Protein AF-A0A931KFB9-F1 (afdb_monomer)

Sequence (147 aa):
MIDLFRVKGMVLRHYYVHKQSPARLVNMIGWPAVNMLLWGFMNSYLAKTYGGEAYIAGTLIAGAVCWDVYMRACWGTTTAVYEEFWFRTLGQIHSTPLRPAELILSYLLSSLYKLAFTFTIITIMVMLLFGFNFFSIGWDFILYLLP

Mean predicted aligned error: 7.96 Å

Nearest PDB structures (foldseek):
  8dku-assembly1_B  TM=6.263E-01  e=1.483E-01  Aquifex aeolicus VF5

Structure (mmCIF, N/CA/C/O backbone):
data_AF-A0A931KFB9-F1
#
_entry.id   AF-A0A931KFB9-F1
#
loop_
_atom_site.group_PDB
_atom_site.id
_atom_site.type_symbol
_atom_site.label_atom_id
_atom_site.label_alt_id
_atom_site.label_comp_id
_atom_site.label_asym_id
_atom_site.label_entity_id
_atom_site.label_seq_id
_atom_site.pdbx_PDB_ins_code
_atom_site.Cartn_x
_atom_site.Cartn_y
_atom_site.Cartn_z
_atom_site.occupancy
_atom_site.B_iso_or_equiv
_atom_site.auth_seq_id
_atom_site.auth_comp_id
_atom_site.auth_asym_id
_atom_site.auth_atom_id
_atom_site.pdbx_PDB_model_num
ATOM 1 N N . MET A 1 1 ? -17.202 -15.891 17.065 1.00 74.81 1 MET A N 1
ATOM 2 C CA . MET A 1 1 ? -17.450 -15.612 15.641 1.00 74.81 1 MET A CA 1
ATOM 3 C C . MET A 1 1 ? -16.919 -14.217 15.357 1.00 74.81 1 MET A C 1
ATOM 5 O O . MET A 1 1 ? -17.059 -13.373 16.234 1.00 74.81 1 MET A O 1
ATOM 9 N N . ILE A 1 2 ? -16.199 -14.027 14.251 1.00 79.50 2 ILE A N 1
ATOM 10 C CA . ILE A 1 2 ? -15.679 -12.717 13.825 1.00 79.50 2 ILE A CA 1
ATOM 11 C C . ILE A 1 2 ? -16.832 -11.980 13.145 1.00 79.50 2 ILE A C 1
ATOM 13 O O . ILE A 1 2 ? -17.419 -12.535 12.216 1.00 79.50 2 ILE A O 1
ATOM 17 N N . ASP A 1 3 ? -17.154 -10.765 13.589 1.00 85.88 3 ASP A N 1
ATOM 18 C CA . ASP A 1 3 ? -18.225 -9.966 12.986 1.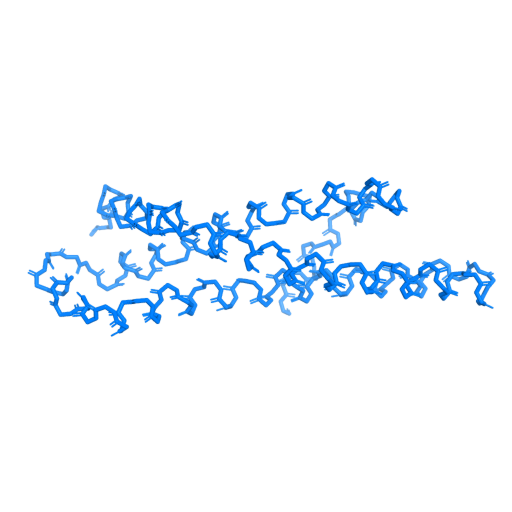00 85.88 3 ASP A CA 1
ATOM 19 C C . ASP A 1 3 ? -17.683 -9.027 11.901 1.00 85.88 3 ASP A C 1
ATOM 21 O O . ASP A 1 3 ? -16.983 -8.045 12.171 1.00 85.88 3 ASP A O 1
ATOM 25 N N . LEU A 1 4 ? -18.060 -9.288 10.646 1.00 85.94 4 LEU A N 1
ATOM 26 C CA . LEU A 1 4 ? -17.564 -8.545 9.480 1.00 85.94 4 LEU A CA 1
ATOM 27 C C . LEU A 1 4 ? -17.981 -7.063 9.487 1.00 85.94 4 LEU A C 1
ATOM 29 O O . LEU A 1 4 ? -17.259 -6.207 8.976 1.00 85.94 4 LEU A O 1
ATOM 33 N N . PHE A 1 5 ? -19.124 -6.737 10.100 1.00 88.50 5 PHE A N 1
ATOM 34 C CA . PHE A 1 5 ? -19.597 -5.357 10.244 1.00 88.50 5 PHE A CA 1
ATOM 35 C C . PHE A 1 5 ? -18.662 -4.501 11.103 1.00 88.50 5 PHE A C 1
ATOM 37 O O . PHE A 1 5 ? -18.410 -3.342 10.770 1.00 88.50 5 PHE A O 1
ATOM 44 N N . ARG A 1 6 ? -18.109 -5.072 12.180 1.00 86.69 6 ARG A N 1
ATOM 45 C CA . ARG A 1 6 ? -17.198 -4.365 13.094 1.00 86.69 6 ARG A CA 1
ATOM 46 C C . ARG A 1 6 ? -15.862 -4.086 12.422 1.00 86.69 6 ARG A C 1
ATOM 48 O O . ARG A 1 6 ? -15.374 -2.959 12.465 1.00 86.69 6 ARG A O 1
ATOM 55 N N . VAL A 1 7 ? -15.339 -5.088 11.715 1.00 87.44 7 VAL A N 1
ATOM 56 C CA . VAL A 1 7 ? -14.135 -4.956 10.884 1.00 87.44 7 VAL A CA 1
ATOM 57 C C . VAL A 1 7 ? -14.335 -3.871 9.826 1.00 87.44 7 VAL A C 1
ATOM 59 O O . VAL A 1 7 ? -13.508 -2.973 9.694 1.00 87.44 7 VAL A O 1
ATOM 62 N N . LYS A 1 8 ? -15.465 -3.889 9.107 1.00 89.38 8 LYS A N 1
ATOM 63 C CA . LYS A 1 8 ? -15.773 -2.875 8.090 1.00 89.38 8 LYS A CA 1
ATOM 64 C C . LYS A 1 8 ? -15.804 -1.461 8.678 1.00 89.38 8 LYS A C 1
ATOM 66 O O . LYS A 1 8 ? -15.258 -0.549 8.062 1.00 89.38 8 LYS A O 1
ATOM 71 N N . GLY A 1 9 ? -16.405 -1.275 9.855 1.00 88.31 9 GLY A N 1
ATOM 72 C CA . GLY A 1 9 ? -16.433 0.019 10.545 1.00 88.31 9 GLY A CA 1
ATOM 73 C C . GLY A 1 9 ? -15.032 0.542 10.874 1.00 88.31 9 GLY A C 1
ATOM 74 O O . GLY A 1 9 ? -14.722 1.702 10.597 1.00 88.31 9 GLY A O 1
ATOM 75 N N . MET A 1 10 ? -14.158 -0.331 11.379 1.00 89.06 10 MET A N 1
ATOM 76 C CA . MET A 1 10 ? -12.762 0.010 11.671 1.00 89.06 10 MET A CA 1
ATOM 77 C C . MET A 1 10 ? -11.968 0.344 10.402 1.00 89.06 10 MET A C 1
ATOM 79 O O . MET A 1 10 ? -11.279 1.362 10.355 1.00 89.06 10 MET A O 1
ATOM 83 N N . VAL A 1 11 ? -12.113 -0.449 9.336 1.00 87.44 11 VAL A N 1
ATOM 84 C CA . VAL A 1 11 ? -11.465 -0.178 8.040 1.00 87.44 11 VAL A CA 1
ATOM 85 C C . VAL A 1 11 ? -11.909 1.173 7.472 1.00 87.44 11 VAL A C 1
ATOM 87 O O . VAL A 1 11 ? -11.076 1.948 6.999 1.00 87.44 11 VAL A O 1
ATOM 90 N N . LEU A 1 12 ? -13.203 1.495 7.562 1.00 87.62 12 LEU A N 1
ATOM 91 C CA . LEU A 1 12 ? -13.747 2.762 7.075 1.00 87.62 12 LEU A CA 1
ATOM 92 C C . LEU A 1 12 ? -13.197 3.966 7.861 1.00 87.62 12 LEU A C 1
ATOM 94 O O . LEU A 1 12 ? -12.892 4.999 7.267 1.00 87.62 12 LEU A O 1
ATOM 98 N N . ARG A 1 13 ? -13.001 3.822 9.180 1.00 88.81 13 ARG A N 1
ATOM 99 C CA . ARG A 1 13 ? -12.349 4.845 10.014 1.00 88.81 13 ARG A CA 1
ATOM 100 C C . ARG A 1 13 ? -10.927 5.135 9.534 1.00 88.81 13 ARG A C 1
ATOM 102 O O . ARG A 1 13 ? -10.602 6.302 9.324 1.00 88.81 13 ARG A O 1
ATOM 109 N N . HIS A 1 14 ? -10.109 4.106 9.300 1.00 85.94 14 HIS A N 1
ATOM 110 C CA . HIS A 1 14 ? -8.761 4.305 8.754 1.00 85.94 14 HIS A CA 1
ATOM 111 C C . HIS A 1 14 ? -8.805 4.953 7.366 1.00 85.94 14 HIS A C 1
ATOM 113 O O . HIS A 1 14 ? -8.045 5.873 7.091 1.00 85.94 14 HIS A O 1
ATOM 119 N N . TYR A 1 15 ? -9.740 4.546 6.507 1.00 84.38 15 TYR A N 1
ATOM 120 C CA . TYR A 1 15 ? -9.900 5.158 5.189 1.00 84.38 15 TYR A CA 1
ATOM 121 C C . TYR A 1 15 ? -10.191 6.670 5.261 1.00 84.38 15 TYR A C 1
ATOM 123 O O . TYR A 1 15 ? -9.582 7.455 4.530 1.00 84.38 15 TYR A O 1
ATOM 131 N N . TYR A 1 16 ? -11.082 7.110 6.155 1.00 85.25 16 TYR A N 1
ATOM 132 C CA . TYR A 1 16 ? -11.390 8.536 6.302 1.00 85.25 16 TYR A CA 1
ATOM 133 C C . TYR A 1 16 ? -10.215 9.350 6.841 1.00 85.25 16 TYR A C 1
ATOM 135 O O . TYR A 1 16 ? -9.979 10.459 6.359 1.00 85.25 16 TYR A O 1
ATOM 143 N N . VAL A 1 17 ? -9.452 8.791 7.779 1.00 82.75 17 VAL A N 1
ATOM 144 C CA . VAL A 1 17 ? -8.244 9.425 8.320 1.00 82.75 17 VAL A CA 1
ATOM 145 C C . VAL A 1 17 ? -7.209 9.665 7.214 1.00 82.75 17 VAL A C 1
ATOM 147 O O . VAL A 1 17 ? -6.636 10.754 7.128 1.00 82.75 17 VAL A O 1
ATOM 150 N N . HIS A 1 18 ? -7.018 8.695 6.315 1.00 79.25 18 HIS A N 1
ATOM 151 C CA . HIS A 1 18 ? -6.120 8.840 5.165 1.00 79.25 18 HIS A CA 1
ATOM 152 C C . HIS A 1 18 ? -6.634 9.868 4.155 1.00 79.25 18 HIS A C 1
ATOM 154 O O . HIS A 1 18 ? -5.856 10.689 3.673 1.00 79.25 18 HIS A O 1
ATOM 160 N N . LYS A 1 19 ? -7.942 9.882 3.873 1.00 79.94 19 LYS A N 1
ATOM 161 C CA . LYS A 1 19 ? -8.559 10.827 2.928 1.00 79.94 19 LYS A CA 1
ATOM 162 C C . LYS A 1 19 ? -8.481 12.284 3.397 1.00 79.94 19 LYS A C 1
ATOM 164 O O . LYS A 1 19 ? -8.3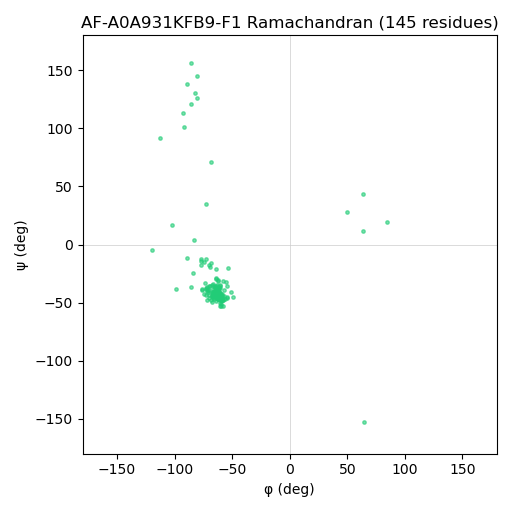24 13.181 2.575 1.00 79.94 19 LYS A O 1
ATOM 169 N N . GLN A 1 20 ? -8.607 12.531 4.699 1.00 82.81 20 GLN A N 1
ATOM 170 C CA . GLN A 1 20 ? -8.606 13.885 5.263 1.00 82.81 20 GLN A CA 1
ATOM 171 C C . GLN A 1 20 ? -7.217 14.539 5.291 1.00 82.81 20 GLN A C 1
ATOM 173 O O . GLN A 1 20 ? -7.122 15.751 5.464 1.00 82.81 20 GLN A O 1
ATOM 178 N N . SER A 1 21 ? -6.139 13.768 5.110 1.00 81.44 21 SER A N 1
ATOM 179 C CA . SER A 1 21 ? -4.771 14.280 5.153 1.00 81.44 21 SER A CA 1
ATOM 180 C C . SER A 1 21 ? -4.112 14.212 3.768 1.00 81.44 21 SER A C 1
ATOM 182 O O . SER A 1 21 ? -3.475 13.207 3.440 1.00 81.44 21 SER A O 1
ATOM 184 N N . PRO A 1 22 ? -4.197 15.279 2.948 1.00 75.38 22 PRO A N 1
ATOM 185 C CA . PRO A 1 22 ? -3.565 15.299 1.625 1.00 75.38 22 PRO A CA 1
ATOM 186 C C . PRO A 1 22 ? -2.048 15.072 1.702 1.00 75.38 22 PRO A C 1
ATOM 188 O O . PRO A 1 22 ? -1.478 14.407 0.842 1.00 75.38 22 PRO A O 1
ATOM 191 N N . ALA A 1 23 ? -1.400 15.516 2.784 1.00 83.06 23 ALA A N 1
ATOM 192 C CA . ALA A 1 23 ? 0.014 15.249 3.041 1.00 83.06 23 ALA A CA 1
ATOM 193 C C . ALA A 1 23 ? 0.338 13.747 3.158 1.00 83.06 23 ALA A C 1
ATOM 195 O O . ALA A 1 23 ? 1.409 13.318 2.727 1.00 83.06 23 ALA A O 1
ATOM 196 N N . ARG A 1 24 ? -0.569 12.923 3.706 1.00 81.25 24 ARG A N 1
ATOM 197 C CA . ARG A 1 24 ? -0.368 11.464 3.767 1.00 81.25 24 ARG A CA 1
ATOM 198 C C . ARG A 1 24 ? -0.501 10.825 2.397 1.00 81.25 24 ARG A C 1
ATOM 200 O O . ARG A 1 24 ? 0.306 9.964 2.080 1.00 81.25 24 ARG A O 1
ATOM 207 N N . LEU A 1 25 ? -1.458 11.266 1.579 1.00 79.19 25 LEU A N 1
ATOM 208 C CA . LEU A 1 25 ? -1.620 10.761 0.211 1.00 79.19 25 LEU A CA 1
ATOM 209 C C . LEU A 1 25 ? -0.385 11.061 -0.646 1.00 79.19 25 LEU A C 1
ATOM 211 O O . LEU A 1 25 ? 0.110 10.175 -1.339 1.00 79.19 25 LEU A O 1
ATOM 215 N N . VAL A 1 26 ? 0.153 12.280 -0.540 1.00 83.44 26 VAL A N 1
ATOM 216 C CA . VAL A 1 26 ? 1.379 12.667 -1.2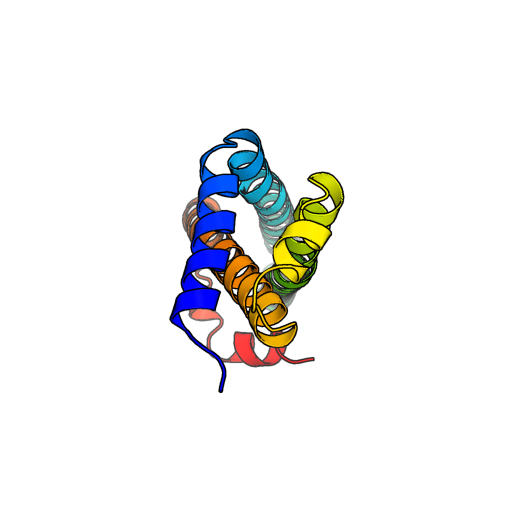50 1.00 83.44 26 VAL A CA 1
ATOM 217 C C . VAL A 1 26 ? 2.574 11.853 -0.768 1.00 83.44 26 VAL A C 1
ATOM 219 O O . VAL A 1 26 ? 3.306 11.336 -1.600 1.00 83.44 26 VAL A O 1
ATOM 222 N N . ASN A 1 27 ? 2.761 11.665 0.541 1.00 80.56 27 ASN A N 1
ATOM 223 C CA . ASN A 1 27 ? 3.846 10.816 1.049 1.00 80.56 27 ASN A CA 1
ATOM 224 C C . ASN A 1 27 ? 3.692 9.347 0.626 1.00 80.56 27 ASN A C 1
ATOM 226 O O . ASN A 1 27 ? 4.683 8.692 0.311 1.00 80.56 27 ASN A O 1
ATOM 230 N N . MET A 1 28 ? 2.455 8.845 0.579 1.00 82.38 28 MET A N 1
ATOM 231 C CA . MET A 1 28 ? 2.150 7.465 0.201 1.00 82.38 28 MET A CA 1
ATOM 232 C C . MET A 1 28 ? 2.530 7.159 -1.249 1.00 82.38 28 MET A C 1
ATOM 234 O O . MET A 1 28 ? 2.876 6.025 -1.546 1.00 82.38 28 MET A O 1
ATOM 238 N N . ILE A 1 29 ? 2.492 8.151 -2.142 1.00 82.75 29 ILE A N 1
ATOM 239 C CA . ILE A 1 29 ? 2.873 7.984 -3.552 1.00 82.75 29 ILE A CA 1
ATOM 240 C C . ILE A 1 29 ? 4.301 8.472 -3.800 1.00 82.75 29 ILE A C 1
ATOM 242 O O . ILE A 1 29 ? 5.040 7.856 -4.559 1.00 82.75 29 ILE A O 1
ATOM 246 N N . GLY A 1 30 ? 4.699 9.570 -3.160 1.00 84.06 30 GLY A N 1
ATOM 247 C CA . GLY A 1 30 ? 5.922 10.302 -3.466 1.00 84.06 30 GLY A CA 1
ATOM 248 C C . GLY A 1 30 ? 7.171 9.454 -3.287 1.00 84.06 30 GLY A C 1
ATOM 249 O O . GLY A 1 30 ? 7.975 9.351 -4.209 1.00 84.06 30 GLY A O 1
ATOM 250 N N . TRP A 1 31 ? 7.314 8.793 -2.137 1.00 83.00 31 TRP A N 1
ATOM 251 C CA . TRP A 1 31 ? 8.494 7.968 -1.884 1.00 83.00 31 TRP A CA 1
ATOM 252 C C . TRP A 1 31 ? 8.559 6.721 -2.783 1.00 83.00 31 TRP A C 1
ATOM 254 O O . TRP A 1 31 ? 9.571 6.520 -3.457 1.00 83.00 31 TRP A O 1
ATOM 264 N N . PRO A 1 32 ? 7.478 5.931 -2.896 1.00 83.81 32 PRO A N 1
ATOM 265 C CA . PRO A 1 32 ? 7.364 4.872 -3.894 1.00 83.81 32 PRO A CA 1
ATOM 266 C C . PRO A 1 32 ? 7.670 5.283 -5.341 1.00 83.81 32 PRO A C 1
ATOM 268 O O . PRO A 1 32 ? 8.338 4.543 -6.062 1.00 83.81 32 PRO A O 1
ATOM 271 N N . ALA A 1 33 ? 7.216 6.464 -5.767 1.00 84.50 33 ALA A N 1
ATOM 272 C CA . ALA A 1 33 ? 7.490 6.990 -7.099 1.00 84.50 33 ALA A CA 1
ATOM 273 C C . ALA A 1 33 ? 8.981 7.297 -7.283 1.00 84.50 33 ALA A C 1
ATOM 275 O O . ALA A 1 33 ? 9.559 6.911 -8.295 1.00 84.50 33 ALA A O 1
ATOM 276 N N . VAL A 1 34 ? 9.622 7.926 -6.292 1.00 87.31 34 VAL A N 1
ATOM 277 C CA . VAL A 1 34 ? 11.069 8.194 -6.314 1.00 87.31 34 VAL A CA 1
ATOM 278 C C . VAL A 1 34 ? 11.867 6.892 -6.378 1.00 87.31 34 VAL A C 1
ATOM 280 O O . VAL A 1 34 ? 12.765 6.776 -7.208 1.00 87.31 34 VAL A O 1
ATOM 283 N N . ASN A 1 35 ? 11.518 5.900 -5.555 1.00 85.69 35 ASN A N 1
ATOM 284 C CA . ASN A 1 35 ? 12.196 4.603 -5.549 1.00 85.69 35 ASN A CA 1
ATOM 285 C C . ASN A 1 35 ? 12.086 3.921 -6.921 1.00 85.69 35 ASN A C 1
ATOM 287 O O . ASN A 1 35 ? 13.075 3.466 -7.491 1.00 85.69 35 ASN A O 1
ATOM 291 N N . MET A 1 36 ? 10.887 3.923 -7.501 1.00 82.75 36 MET A N 1
ATOM 292 C CA . MET A 1 36 ? 10.648 3.287 -8.789 1.00 82.75 36 MET A CA 1
ATOM 293 C C . MET A 1 36 ? 11.319 4.025 -9.955 1.00 82.75 36 MET A C 1
ATOM 295 O O . MET A 1 36 ? 11.823 3.384 -10.875 1.00 82.75 36 MET A O 1
ATOM 299 N N . LEU A 1 37 ? 11.376 5.359 -9.911 1.00 84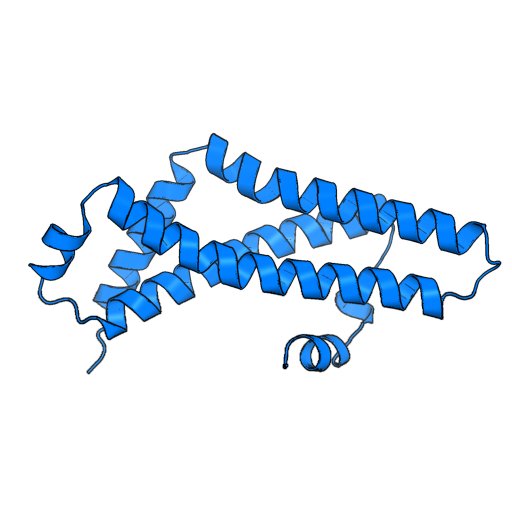.75 37 LEU A N 1
ATOM 300 C CA . LEU A 1 37 ? 12.147 6.159 -10.864 1.00 84.75 37 LEU A CA 1
ATOM 301 C C . LEU A 1 37 ? 13.636 5.833 -10.772 1.00 84.75 37 LEU A C 1
ATOM 303 O O . LEU A 1 37 ? 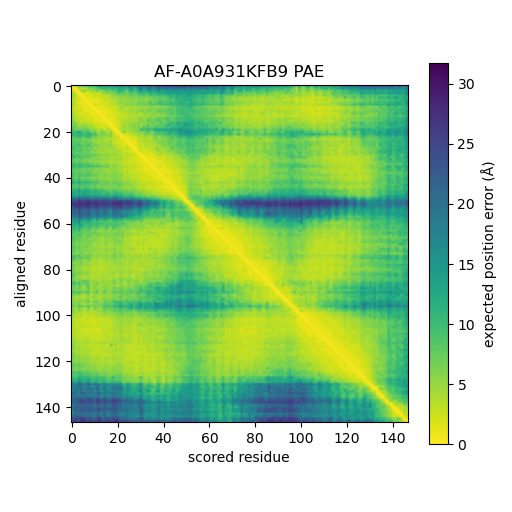14.267 5.603 -11.799 1.00 84.75 37 LEU A O 1
ATOM 307 N N . LEU A 1 38 ? 14.188 5.774 -9.557 1.00 87.38 38 LEU A N 1
ATOM 308 C CA . LEU A 1 38 ? 15.596 5.465 -9.330 1.00 87.38 38 LEU A CA 1
ATOM 309 C C . LEU A 1 38 ? 15.966 4.100 -9.925 1.00 87.38 38 LEU A C 1
ATOM 311 O O . LEU A 1 38 ? 16.891 4.016 -10.733 1.00 87.38 38 LEU A O 1
ATOM 315 N N . TRP A 1 39 ? 15.219 3.046 -9.580 1.00 84.19 39 TRP A N 1
ATOM 316 C CA . TRP A 1 39 ? 15.479 1.696 -10.091 1.00 84.19 39 TRP A CA 1
ATOM 317 C C . TRP A 1 39 ? 15.165 1.554 -11.582 1.00 84.19 39 TRP A C 1
ATOM 319 O O . TRP A 1 39 ? 15.902 0.875 -12.296 1.00 84.19 39 TRP A O 1
ATOM 329 N N . GLY A 1 40 ? 14.131 2.235 -12.084 1.00 80.69 40 GLY A N 1
ATOM 330 C CA . GLY A 1 40 ? 13.805 2.272 -13.510 1.00 80.69 40 GLY A CA 1
ATOM 331 C C . GLY A 1 40 ? 14.906 2.931 -14.347 1.00 80.69 40 GLY A C 1
ATOM 332 O O . GLY A 1 40 ? 15.341 2.373 -15.357 1.00 80.69 40 GLY A O 1
ATOM 333 N N . PHE A 1 41 ? 15.431 4.077 -13.902 1.00 82.25 41 PHE A N 1
ATOM 334 C CA . PHE A 1 41 ? 16.551 4.740 -14.570 1.00 82.25 41 PHE A CA 1
ATOM 335 C C . PHE A 1 41 ? 17.839 3.930 -14.470 1.00 82.25 41 PHE A C 1
ATOM 337 O O . PHE A 1 41 ? 18.510 3.754 -15.488 1.00 82.25 41 PHE A O 1
ATOM 344 N N . MET A 1 42 ? 18.152 3.382 -13.291 1.00 83.56 42 MET A N 1
ATOM 345 C CA . MET A 1 42 ? 19.307 2.501 -13.095 1.00 83.56 42 MET A CA 1
ATOM 346 C C . MET A 1 42 ? 19.275 1.332 -14.081 1.00 83.56 42 MET A C 1
ATOM 348 O O . MET A 1 42 ? 20.263 1.049 -14.755 1.00 83.56 42 MET A O 1
ATOM 352 N N . ASN A 1 43 ? 18.111 0.706 -14.237 1.00 79.25 43 ASN A N 1
ATOM 353 C CA . ASN A 1 43 ? 17.930 -0.372 -15.191 1.00 79.25 43 ASN A CA 1
ATOM 354 C C . ASN A 1 43 ? 18.168 0.067 -16.641 1.00 79.25 43 ASN A C 1
ATOM 356 O O . ASN A 1 43 ? 18.887 -0.592 -17.389 1.00 79.25 43 ASN A O 1
ATOM 360 N N . SER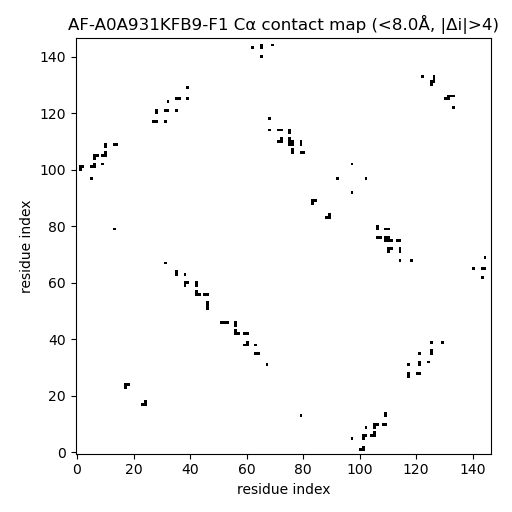 A 1 44 ? 17.591 1.206 -17.037 1.00 78.31 44 SER A N 1
ATOM 361 C CA . SER A 1 44 ? 17.769 1.747 -18.388 1.00 78.31 44 SER A CA 1
ATOM 362 C C . SER A 1 44 ? 19.232 2.096 -18.695 1.00 78.31 44 SER A C 1
ATOM 364 O O . SER A 1 44 ? 19.676 1.964 -19.836 1.00 78.31 44 SER A O 1
ATOM 366 N N . TYR A 1 45 ? 19.993 2.503 -17.676 1.00 82.31 45 TYR A N 1
ATOM 367 C CA . TYR A 1 45 ? 21.422 2.772 -17.777 1.00 82.31 45 TYR A CA 1
ATOM 368 C C . TYR A 1 45 ? 22.233 1.480 -17.930 1.00 82.31 45 TYR A C 1
ATOM 370 O O . TYR A 1 45 ? 23.064 1.376 -18.832 1.00 82.31 45 TYR A O 1
ATOM 378 N N . LEU A 1 46 ? 21.962 0.469 -17.101 1.00 78.75 46 LEU A N 1
ATOM 379 C CA . LEU A 1 46 ? 22.632 -0.832 -17.175 1.00 78.75 46 LEU A CA 1
ATOM 380 C C . LEU A 1 46 ? 22.386 -1.528 -18.520 1.00 78.75 46 LEU A C 1
ATOM 382 O O . LEU A 1 46 ? 23.329 -2.041 -19.121 1.00 78.75 46 LEU A O 1
ATOM 386 N N . ALA A 1 47 ? 21.154 -1.467 -19.033 1.00 76.75 47 ALA A N 1
ATOM 387 C CA . ALA A 1 47 ? 20.793 -2.040 -20.329 1.00 76.75 47 ALA A CA 1
ATOM 388 C C . ALA A 1 47 ? 21.586 -1.425 -21.498 1.00 76.75 47 ALA A C 1
ATOM 390 O O . ALA A 1 47 ? 21.939 -2.133 -22.441 1.00 76.75 47 ALA A O 1
ATOM 391 N N . LYS A 1 48 ? 21.891 -0.120 -21.430 1.00 78.81 48 LYS A N 1
ATOM 392 C CA . LYS A 1 48 ? 22.697 0.585 -22.441 1.00 78.81 48 LYS A CA 1
ATOM 393 C C . LYS A 1 48 ? 24.190 0.279 -22.323 1.00 78.81 48 LYS A C 1
ATOM 395 O O . LYS A 1 48 ? 24.853 0.141 -23.344 1.00 78.81 48 LYS A O 1
ATOM 400 N N . THR A 1 49 ? 24.713 0.183 -21.102 1.00 78.69 49 THR A N 1
ATOM 401 C CA . THR A 1 49 ? 26.155 0.026 -20.844 1.00 78.69 49 THR A CA 1
ATOM 402 C C . THR A 1 49 ? 26.654 -1.394 -21.116 1.00 78.69 49 THR A C 1
ATOM 404 O O . THR A 1 49 ? 27.741 -1.559 -21.660 1.00 78.69 49 THR A O 1
ATOM 407 N N . TYR A 1 50 ? 25.865 -2.419 -20.779 1.00 71.31 50 TYR A N 1
ATOM 408 C CA . TYR A 1 50 ? 26.282 -3.827 -20.872 1.00 71.31 50 TYR A CA 1
ATOM 409 C C . TYR A 1 50 ? 25.722 -4.572 -22.096 1.00 71.31 50 TYR A C 1
ATOM 411 O O . TYR A 1 50 ? 25.754 -5.796 -22.137 1.00 71.31 50 TYR A O 1
ATOM 419 N N . GLY A 1 51 ? 25.223 -3.858 -23.112 1.00 58.81 51 GLY A N 1
ATOM 420 C CA . GLY A 1 51 ? 24.965 -4.455 -24.427 1.00 58.81 51 GLY A CA 1
ATOM 421 C C . GLY A 1 51 ? 23.901 -5.557 -24.456 1.00 58.81 51 GLY A C 1
ATOM 422 O O . GLY A 1 51 ? 24.082 -6.560 -25.137 1.00 58.81 51 GLY A O 1
ATOM 423 N N . GLY A 1 52 ? 22.771 -5.368 -23.770 1.00 55.22 52 GLY A N 1
ATOM 424 C CA . GLY A 1 52 ? 21.597 -6.216 -24.001 1.00 55.22 52 GLY A CA 1
ATOM 425 C C . GLY A 1 52 ? 21.554 -7.543 -23.244 1.00 55.22 52 GLY A C 1
ATOM 426 O O . GLY A 1 52 ? 20.731 -8.388 -23.595 1.00 55.22 52 GLY A O 1
ATOM 427 N N . GLU A 1 53 ? 22.315 -7.717 -22.156 1.00 55.44 53 GLU A N 1
ATOM 428 C CA . GLU A 1 53 ? 21.952 -8.713 -21.136 1.00 55.44 53 GLU A CA 1
ATOM 429 C C . GLU A 1 53 ? 20.679 -8.264 -20.399 1.00 55.44 53 GLU A C 1
ATOM 431 O O . GLU A 1 53 ? 20.676 -7.855 -19.236 1.00 55.44 53 GLU A O 1
ATOM 436 N N . ALA A 1 54 ? 19.556 -8.337 -21.118 1.00 57.94 54 ALA A N 1
ATOM 437 C CA . ALA A 1 54 ? 18.207 -8.037 -20.656 1.00 57.94 54 ALA A CA 1
ATOM 438 C C . ALA A 1 54 ? 17.839 -8.828 -19.391 1.00 57.94 54 ALA A C 1
ATOM 440 O O . ALA A 1 54 ? 16.959 -8.417 -18.638 1.00 57.94 54 ALA A O 1
ATOM 441 N N . TYR A 1 55 ? 18.547 -9.930 -19.133 1.00 60.06 55 TYR A N 1
ATOM 442 C CA . TYR A 1 55 ? 18.396 -10.761 -17.951 1.00 60.06 55 TYR A CA 1
ATOM 443 C C . TYR A 1 55 ? 18.852 -10.059 -16.660 1.00 60.06 55 TYR A C 1
ATOM 445 O O . TYR A 1 55 ? 18.095 -10.021 -15.690 1.00 60.06 55 TYR A O 1
ATOM 453 N N . ILE A 1 56 ? 20.038 -9.436 -16.641 1.00 61.81 56 ILE A N 1
ATOM 454 C CA . ILE A 1 56 ? 20.557 -8.735 -15.447 1.00 61.81 56 ILE A CA 1
ATOM 455 C C . ILE A 1 56 ? 19.688 -7.511 -15.138 1.00 61.81 56 ILE A C 1
ATOM 457 O O . ILE A 1 56 ? 19.301 -7.276 -13.994 1.00 61.81 56 ILE A O 1
ATOM 461 N N . ALA A 1 57 ? 19.327 -6.776 -16.188 1.00 62.22 57 ALA A N 1
ATOM 462 C CA . ALA A 1 57 ? 18.437 -5.627 -16.132 1.00 62.22 57 ALA A CA 1
ATOM 463 C C . ALA A 1 57 ? 17.031 -6.009 -15.598 1.00 62.22 57 ALA A C 1
ATOM 465 O O . ALA A 1 57 ? 16.544 -5.468 -14.600 1.00 62.22 57 ALA A O 1
ATOM 466 N N . GLY A 1 58 ? 16.394 -7.017 -16.202 1.00 64.75 58 GLY A N 1
ATOM 467 C CA . GLY A 1 58 ? 15.061 -7.479 -15.806 1.00 64.75 58 GLY A CA 1
ATOM 468 C C . GLY A 1 58 ? 14.994 -7.997 -14.366 1.00 64.75 58 GLY A C 1
ATOM 469 O O . GLY A 1 58 ? 14.051 -7.673 -13.642 1.00 64.75 58 GLY A O 1
ATOM 470 N N . THR A 1 59 ? 16.020 -8.729 -13.922 1.00 70.38 59 THR A N 1
ATOM 471 C CA . THR A 1 59 ? 16.082 -9.289 -12.559 1.00 70.38 59 THR A CA 1
ATOM 472 C C . THR A 1 59 ? 16.177 -8.190 -11.494 1.00 70.38 59 THR A C 1
ATOM 474 O O . THR A 1 59 ? 15.559 -8.293 -10.434 1.00 70.38 59 THR A O 1
ATOM 477 N N . LEU A 1 60 ? 16.891 -7.097 -11.785 1.00 74.44 60 LEU A N 1
ATOM 478 C CA . LEU A 1 60 ? 17.054 -5.964 -10.870 1.00 74.44 60 LEU A CA 1
ATOM 479 C C . LEU A 1 60 ? 15.740 -5.207 -10.633 1.00 74.44 60 LEU A C 1
ATOM 481 O O . LEU A 1 60 ? 15.396 -4.921 -9.486 1.00 74.44 60 LEU A O 1
ATOM 485 N N . ILE A 1 61 ? 14.974 -4.924 -11.695 1.00 73.25 61 ILE A N 1
ATOM 486 C CA . ILE A 1 61 ? 13.650 -4.291 -11.561 1.00 73.25 61 ILE A CA 1
ATOM 487 C C . ILE A 1 61 ? 12.681 -5.213 -10.825 1.00 73.25 61 ILE A C 1
ATOM 489 O O . ILE A 1 61 ? 11.958 -4.751 -9.940 1.00 73.25 61 ILE A O 1
ATOM 493 N N . ALA A 1 62 ? 12.657 -6.501 -11.178 1.00 71.75 62 ALA A N 1
ATOM 494 C CA . ALA A 1 62 ? 11.773 -7.467 -10.536 1.00 71.75 62 ALA A CA 1
ATOM 495 C C . ALA A 1 62 ? 12.037 -7.532 -9.021 1.00 71.75 62 ALA A C 1
ATOM 497 O O . ALA A 1 62 ? 11.104 -7.389 -8.228 1.00 71.75 62 ALA A O 1
ATOM 498 N N . GLY A 1 63 ? 13.309 -7.631 -8.615 1.00 78.69 63 GLY A N 1
ATOM 499 C CA . GLY A 1 63 ? 13.708 -7.614 -7.208 1.00 78.69 63 GLY A CA 1
ATOM 500 C C . GLY A 1 63 ? 13.345 -6.308 -6.494 1.00 78.69 63 GLY A C 1
ATOM 501 O O . GLY A 1 63 ? 12.768 -6.342 -5.408 1.00 78.69 63 GLY A O 1
ATOM 502 N N . ALA A 1 64 ? 13.608 -5.156 -7.118 1.00 80.69 64 ALA A N 1
ATOM 503 C CA . ALA A 1 64 ? 13.282 -3.849 -6.544 1.00 80.69 64 ALA A CA 1
ATOM 504 C C . ALA A 1 64 ? 11.773 -3.672 -6.296 1.00 80.69 64 ALA A C 1
ATOM 506 O O . ALA A 1 64 ? 11.363 -3.096 -5.288 1.00 80.69 64 ALA A O 1
ATOM 507 N N . VAL A 1 65 ? 10.934 -4.196 -7.189 1.00 76.88 65 VAL A N 1
ATOM 508 C CA . VAL A 1 65 ? 9.475 -4.096 -7.067 1.00 76.88 65 VAL A CA 1
ATOM 509 C C . VAL A 1 65 ? 8.944 -5.031 -5.991 1.00 76.88 65 VAL A C 1
ATOM 511 O O . VAL A 1 65 ? 8.105 -4.609 -5.195 1.00 76.88 65 VAL A O 1
ATOM 514 N N . CYS A 1 66 ? 9.450 -6.263 -5.923 1.00 78.50 66 CYS A N 1
ATOM 515 C CA . CYS A 1 66 ? 9.080 -7.210 -4.870 1.00 78.50 66 CYS A CA 1
ATOM 516 C C . CYS A 1 66 ? 9.469 -6.672 -3.489 1.00 78.50 66 CYS A C 1
ATOM 518 O O . CYS A 1 66 ? 8.649 -6.673 -2.569 1.00 78.50 66 CYS A O 1
ATOM 520 N N . TRP A 1 67 ? 10.677 -6.114 -3.376 1.00 83.81 67 TRP A N 1
ATOM 521 C CA . TRP A 1 67 ? 11.133 -5.422 -2.174 1.00 83.81 67 TRP A CA 1
ATOM 522 C C . TRP A 1 67 ? 10.177 -4.305 -1.755 1.00 83.81 67 TRP A C 1
ATOM 524 O O . TRP A 1 67 ? 9.809 -4.198 -0.586 1.00 83.81 67 TRP A O 1
ATOM 534 N N . ASP A 1 68 ? 9.745 -3.474 -2.701 1.00 83.00 68 ASP A N 1
ATOM 535 C CA . ASP A 1 68 ? 8.883 -2.348 -2.378 1.00 83.00 68 ASP A CA 1
ATOM 536 C C . ASP A 1 68 ? 7.463 -2.796 -1.975 1.00 83.00 68 ASP A C 1
ATOM 538 O O . ASP A 1 68 ? 6.894 -2.301 -1.001 1.00 83.00 68 ASP A O 1
ATOM 542 N N . VAL A 1 69 ? 6.904 -3.809 -2.647 1.00 81.00 69 VAL A N 1
ATOM 543 C CA . VAL A 1 69 ? 5.630 -4.437 -2.249 1.00 81.00 69 VAL A CA 1
ATOM 544 C C . VAL A 1 69 ? 5.710 -4.987 -0.821 1.00 81.00 69 VAL A C 1
ATOM 546 O O . VAL A 1 69 ? 4.829 -4.698 -0.005 1.00 81.00 69 VAL A O 1
ATOM 549 N N . TYR A 1 70 ? 6.780 -5.716 -0.502 1.00 84.06 70 TYR A N 1
ATOM 550 C CA . TYR A 1 70 ? 7.025 -6.252 0.835 1.00 84.06 70 TYR A CA 1
ATOM 551 C C . TYR A 1 70 ? 7.120 -5.137 1.887 1.00 84.06 70 TYR A C 1
ATOM 553 O O . TYR A 1 70 ? 6.385 -5.143 2.879 1.00 84.06 70 TYR A O 1
ATOM 561 N N . MET A 1 71 ? 7.957 -4.124 1.645 1.00 84.56 71 MET A N 1
ATOM 562 C CA . MET A 1 71 ? 8.151 -3.025 2.593 1.00 84.56 71 MET A CA 1
ATOM 563 C C . MET A 1 71 ? 6.869 -2.226 2.827 1.00 84.56 71 MET A C 1
ATOM 565 O O . MET A 1 71 ? 6.550 -1.893 3.970 1.00 84.56 71 MET A O 1
ATOM 569 N N . ARG A 1 72 ? 6.065 -1.984 1.786 1.00 84.38 72 ARG A N 1
ATOM 570 C CA . ARG A 1 72 ? 4.757 -1.321 1.920 1.00 84.38 72 ARG A CA 1
ATOM 571 C C . ARG A 1 72 ? 3.770 -2.143 2.746 1.00 84.38 72 ARG A C 1
ATOM 573 O O . ARG A 1 72 ? 2.994 -1.555 3.501 1.00 84.38 72 ARG A O 1
ATOM 580 N N . ALA A 1 73 ? 3.794 -3.473 2.640 1.00 84.69 73 ALA A N 1
ATOM 581 C CA . ALA A 1 73 ? 2.941 -4.339 3.450 1.00 84.69 73 ALA A CA 1
ATOM 582 C C . ALA A 1 73 ? 3.312 -4.252 4.943 1.00 84.69 73 ALA A C 1
ATOM 584 O O . ALA A 1 73 ? 2.431 -4.029 5.778 1.00 84.69 73 ALA A O 1
ATOM 585 N N . CYS A 1 74 ? 4.606 -4.333 5.274 1.00 85.62 74 CYS A N 1
ATOM 586 C CA . CYS A 1 74 ? 5.107 -4.234 6.650 1.00 85.62 74 CYS A CA 1
ATOM 587 C C . CYS A 1 74 ? 4.920 -2.838 7.256 1.00 85.62 74 CYS A C 1
ATOM 589 O O . CYS A 1 74 ? 4.486 -2.693 8.401 1.00 85.62 74 CYS A O 1
ATOM 591 N N . TRP A 1 75 ? 5.232 -1.785 6.503 1.00 83.88 75 TRP A N 1
ATOM 592 C CA . TRP A 1 75 ? 5.097 -0.415 6.993 1.00 83.88 75 TRP A CA 1
ATOM 593 C C . TRP A 1 75 ? 3.631 -0.001 7.070 1.00 83.88 75 TRP A C 1
ATOM 595 O O . TRP A 1 75 ? 3.227 0.628 8.042 1.00 83.88 75 TRP A O 1
ATOM 605 N N . GLY A 1 76 ? 2.801 -0.416 6.111 1.00 83.81 76 GLY A N 1
ATOM 606 C CA . GLY A 1 76 ? 1.387 -0.061 6.058 1.00 83.81 76 GLY A CA 1
ATOM 607 C C . GLY A 1 76 ? 0.572 -0.552 7.258 1.00 83.81 76 GLY A C 1
ATOM 608 O O . GLY A 1 76 ? -0.327 0.172 7.701 1.00 83.81 76 GLY A O 1
ATOM 609 N N . THR A 1 77 ? 0.876 -1.743 7.788 1.00 84.88 77 THR A N 1
ATOM 610 C CA . THR A 1 77 ? 0.271 -2.278 9.024 1.00 84.88 77 THR A CA 1
ATOM 611 C C . THR A 1 77 ? 0.808 -1.554 10.255 1.00 84.88 77 THR A C 1
ATOM 613 O O . THR A 1 77 ? 0.039 -1.130 11.116 1.00 84.88 77 THR A O 1
ATOM 616 N N . THR A 1 78 ? 2.119 -1.330 10.291 1.00 87.31 78 THR A N 1
ATOM 617 C CA . THR A 1 78 ? 2.816 -0.638 11.376 1.00 87.31 78 THR A CA 1
ATOM 618 C C . THR A 1 78 ? 2.303 0.792 11.560 1.00 87.31 78 THR A C 1
ATOM 620 O O . THR A 1 78 ? 2.012 1.203 12.681 1.00 87.31 78 THR A O 1
ATOM 623 N N . THR A 1 79 ? 2.086 1.545 10.476 1.00 86.00 79 THR A N 1
ATOM 624 C CA . THR A 1 79 ? 1.531 2.906 10.556 1.00 86.00 79 THR A CA 1
ATOM 625 C C . THR A 1 79 ? 0.118 2.921 11.140 1.00 86.00 79 THR A C 1
ATOM 627 O O . THR A 1 79 ? -0.194 3.815 11.917 1.00 86.00 79 THR A O 1
ATOM 630 N N . ALA A 1 80 ? -0.729 1.939 10.808 1.00 84.69 80 ALA A N 1
ATOM 631 C CA . ALA A 1 80 ? -2.090 1.867 11.351 1.00 84.69 80 ALA A CA 1
ATOM 632 C C . ALA A 1 80 ? -2.075 1.656 12.874 1.00 84.69 80 ALA A C 1
ATOM 634 O O . ALA A 1 80 ? -2.840 2.287 13.596 1.00 84.69 80 ALA A O 1
ATOM 635 N N . VAL A 1 81 ? -1.146 0.834 13.367 1.00 85.88 81 VAL A N 1
ATOM 636 C CA . VAL A 1 81 ? -0.920 0.643 14.804 1.00 85.88 81 VAL A CA 1
ATOM 637 C C . VAL A 1 81 ? -0.378 1.924 15.451 1.00 85.88 81 VAL A C 1
ATOM 639 O O . VAL A 1 81 ? -0.884 2.352 16.487 1.00 85.88 81 VAL A O 1
ATOM 642 N N . TYR A 1 82 ? 0.618 2.570 14.835 1.00 88.50 82 TYR A N 1
ATOM 643 C CA . TYR A 1 82 ? 1.195 3.816 15.349 1.00 88.50 82 TYR A CA 1
ATOM 644 C C . TYR A 1 82 ? 0.191 4.960 15.427 1.00 88.50 82 TYR A C 1
ATOM 646 O O . TYR A 1 82 ? 0.234 5.726 16.386 1.00 88.50 82 TYR A O 1
ATOM 654 N N . GLU A 1 83 ? -0.719 5.079 14.461 1.00 85.81 83 GLU A N 1
ATOM 655 C CA . GLU A 1 83 ? -1.780 6.087 14.501 1.00 85.81 83 GLU A CA 1
ATOM 656 C C . GLU A 1 83 ? -2.623 5.947 15.777 1.00 85.81 83 GLU A C 1
ATOM 658 O O . GLU A 1 83 ? -2.938 6.942 16.426 1.00 85.81 83 GLU A O 1
ATOM 663 N N . GLU A 1 84 ? -2.916 4.724 16.212 1.00 87.38 84 GLU A N 1
ATOM 664 C CA . GLU A 1 84 ? -3.731 4.479 17.405 1.00 87.38 84 GLU A CA 1
ATOM 665 C C . GLU A 1 84 ? -2.990 4.781 18.713 1.00 87.38 84 GLU A C 1
ATOM 667 O O . GLU A 1 84 ? -3.597 5.267 19.676 1.00 87.38 84 GLU A O 1
ATOM 672 N N . PHE A 1 85 ? -1.672 4.553 18.740 1.00 88.81 85 PHE A N 1
ATOM 673 C CA . PHE A 1 85 ? -0.806 5.007 19.831 1.00 88.81 85 PHE A CA 1
ATOM 674 C C . PHE A 1 85 ? -0.711 6.532 19.871 1.00 88.81 85 PHE A C 1
ATOM 676 O O . PHE A 1 85 ? -0.839 7.132 20.940 1.00 88.81 85 PHE A O 1
ATOM 683 N N . TRP A 1 86 ? -0.538 7.162 18.709 1.00 87.06 86 TRP A N 1
ATOM 684 C CA . TRP A 1 86 ? -0.404 8.608 18.581 1.00 87.06 86 TRP A CA 1
ATOM 685 C C . TRP A 1 86 ? -1.665 9.341 19.047 1.00 87.06 86 TRP A C 1
ATOM 687 O O . TRP A 1 86 ? -1.585 10.280 19.837 1.00 87.06 86 TRP A O 1
ATOM 697 N N . PHE A 1 87 ? -2.844 8.868 18.632 1.00 85.06 87 PHE A N 1
ATOM 698 C CA . PHE A 1 87 ? -4.133 9.439 19.034 1.00 85.06 87 PHE A CA 1
ATOM 699 C C . PHE A 1 87 ? -4.643 8.931 20.388 1.00 85.06 87 PHE A C 1
ATOM 701 O O . PHE A 1 87 ? -5.758 9.273 20.783 1.00 85.06 87 PHE A O 1
ATOM 708 N N . ARG A 1 88 ? -3.867 8.100 21.103 1.00 87.75 88 ARG A N 1
ATOM 709 C CA . ARG A 1 88 ? -4.235 7.502 22.402 1.00 87.75 88 ARG A CA 1
ATOM 710 C C . ARG A 1 88 ? -5.624 6.844 22.402 1.00 87.75 88 ARG A C 1
ATOM 712 O O . ARG A 1 88 ? -6.288 6.761 23.432 1.00 87.75 88 ARG A O 1
ATOM 719 N N . THR A 1 89 ? -6.068 6.369 21.241 1.00 85.00 89 THR A N 1
ATOM 720 C CA . THR A 1 89 ? -7.432 5.858 21.037 1.00 85.00 89 THR A CA 1
ATOM 721 C C . THR A 1 89 ? -7.533 4.358 21.348 1.00 85.00 89 THR A C 1
ATOM 723 O O . THR A 1 89 ? -8.628 3.837 21.557 1.00 85.00 89 THR A O 1
ATOM 726 N N . LEU A 1 90 ? -6.395 3.670 21.518 1.00 84.19 90 LEU A N 1
ATOM 727 C CA . LEU A 1 90 ? -6.325 2.256 21.916 1.00 84.19 90 LEU A CA 1
ATOM 728 C C . LEU A 1 90 ? -7.197 1.919 23.131 1.00 84.19 90 LEU A C 1
ATOM 730 O O . LEU A 1 90 ? -7.916 0.923 23.096 1.00 84.19 90 LEU A O 1
ATOM 734 N N . GLY A 1 91 ? -7.171 2.745 24.183 1.00 82.56 91 GLY A N 1
ATOM 735 C CA . GLY A 1 91 ? -7.972 2.506 25.389 1.00 82.56 91 GLY A CA 1
ATOM 736 C C . GLY A 1 91 ? -9.479 2.594 25.130 1.00 82.56 91 GLY A C 1
ATOM 737 O O . GLY A 1 91 ? -10.244 1.767 25.618 1.00 82.56 91 GLY A O 1
ATOM 738 N N . GLN A 1 92 ? -9.902 3.543 24.291 1.00 85.56 92 GLN A N 1
ATOM 739 C CA . GLN A 1 92 ? -11.306 3.703 23.908 1.00 85.56 92 GLN A CA 1
ATOM 740 C C . GLN A 1 92 ? -11.786 2.520 23.061 1.00 85.56 92 GLN A C 1
ATOM 742 O O . GLN A 1 92 ? -12.870 1.994 23.299 1.00 85.56 92 GLN A O 1
ATOM 747 N N . ILE A 1 93 ? -10.964 2.027 22.133 1.00 84.88 93 ILE A N 1
ATOM 748 C CA . ILE A 1 93 ? -11.321 0.871 21.299 1.00 84.88 93 ILE A CA 1
ATOM 749 C C . ILE A 1 93 ? -11.456 -0.400 22.145 1.00 84.88 93 ILE A C 1
ATOM 751 O O . ILE A 1 93 ? -12.413 -1.145 21.957 1.00 84.88 93 ILE A O 1
ATOM 755 N N . HIS A 1 94 ? -10.570 -0.624 23.122 1.00 83.94 94 HIS A N 1
ATOM 756 C CA . HIS A 1 94 ? -10.656 -1.794 24.008 1.00 83.94 94 HIS A CA 1
ATOM 757 C C . HIS A 1 94 ? -11.845 -1.743 24.980 1.00 83.94 94 HIS A C 1
ATOM 759 O O . HIS A 1 94 ? -12.255 -2.785 25.483 1.00 83.94 94 HIS A O 1
ATOM 765 N N . SER A 1 95 ? -12.422 -0.560 25.229 1.00 84.00 95 SER A N 1
ATOM 766 C CA . SER A 1 95 ? -13.678 -0.436 25.986 1.00 84.00 95 SER A CA 1
ATOM 767 C C . SER A 1 95 ? -14.926 -0.800 25.169 1.00 84.00 95 SER A C 1
ATOM 769 O O . SER A 1 95 ? -15.993 -1.026 25.736 1.00 84.00 95 SER A O 1
ATOM 771 N N . THR A 1 96 ? -14.804 -0.898 23.842 1.00 86.12 96 THR A N 1
ATOM 772 C CA . THR A 1 96 ? -15.863 -1.432 22.975 1.00 86.12 96 THR A CA 1
ATOM 773 C C . THR A 1 96 ? -15.758 -2.960 22.890 1.00 86.12 96 THR A C 1
ATOM 775 O O . THR A 1 96 ? -14.671 -3.504 23.081 1.00 86.12 96 THR A O 1
ATOM 778 N N . PRO A 1 97 ? -16.842 -3.697 22.577 1.00 82.38 97 PRO A N 1
ATOM 779 C CA . PRO A 1 97 ? -16.831 -5.163 22.508 1.00 82.38 97 PRO A CA 1
ATOM 780 C C . PRO A 1 97 ? -16.091 -5.715 21.268 1.00 82.38 97 PRO A C 1
ATOM 782 O O . PRO A 1 97 ? -16.512 -6.722 20.696 1.00 82.38 97 PRO A O 1
ATOM 785 N N . LEU A 1 98 ? -15.026 -5.048 20.819 1.00 84.06 98 LEU A N 1
ATOM 786 C CA . LEU A 1 98 ? -14.172 -5.425 19.697 1.00 84.06 98 LEU A CA 1
ATOM 787 C C . LEU A 1 98 ? -13.138 -6.455 20.146 1.00 84.06 98 LEU A C 1
ATOM 789 O O . LEU A 1 98 ? -12.441 -6.279 21.144 1.00 84.06 98 LEU A O 1
ATOM 793 N N . ARG A 1 99 ? -13.017 -7.546 19.390 1.00 86.81 99 ARG A N 1
ATOM 794 C CA . ARG A 1 99 ? -12.022 -8.579 19.694 1.00 86.81 99 ARG A CA 1
ATOM 795 C C . ARG A 1 99 ? -10.644 -8.147 19.174 1.00 86.81 99 ARG A C 1
ATOM 797 O O . ARG A 1 99 ? -10.570 -7.612 18.068 1.00 86.81 99 ARG A O 1
ATOM 804 N N . PRO A 1 100 ? -9.537 -8.484 19.861 1.00 84.88 100 PRO A N 1
ATOM 805 C CA . PRO A 1 100 ? -8.188 -8.203 19.357 1.00 84.88 100 PRO A CA 1
ATOM 806 C C . PRO A 1 100 ? -7.934 -8.764 17.947 1.00 84.88 100 PRO A C 1
ATOM 808 O O . PRO A 1 100 ? -7.297 -8.118 17.120 1.00 84.88 100 PRO A O 1
ATOM 811 N N . ALA A 1 101 ? -8.505 -9.933 17.632 1.00 87.38 101 ALA A N 1
ATOM 812 C CA . ALA A 1 101 ? -8.417 -10.530 16.299 1.00 87.38 101 ALA A CA 1
ATOM 813 C C . ALA A 1 101 ? -9.112 -9.690 15.207 1.00 87.38 101 ALA A C 1
ATOM 815 O O . ALA A 1 101 ? -8.593 -9.581 14.100 1.00 87.38 101 ALA A O 1
ATOM 816 N N . GLU A 1 102 ? -10.256 -9.063 15.508 1.00 89.38 102 GLU A N 1
ATOM 817 C CA . GLU A 1 102 ? -10.978 -8.183 14.570 1.00 89.38 102 GLU A CA 1
ATOM 818 C C . GLU A 1 102 ? -10.179 -6.908 14.278 1.00 89.38 102 GLU A C 1
ATOM 820 O O . GLU A 1 102 ? -10.181 -6.400 13.155 1.00 89.38 102 GLU A O 1
ATOM 825 N N . LEU A 1 103 ? -9.456 -6.417 15.282 1.00 87.81 103 LEU A N 1
ATOM 826 C CA . LEU A 1 103 ? -8.602 -5.241 15.189 1.00 87.81 103 LEU A CA 1
ATOM 827 C C . LEU A 1 103 ? -7.363 -5.504 14.318 1.00 87.81 103 LEU A C 1
ATOM 829 O O . LEU A 1 103 ? -7.094 -4.737 13.396 1.00 87.81 103 LEU A O 1
ATOM 833 N N . ILE A 1 104 ? -6.679 -6.635 14.520 1.00 88.25 104 ILE A N 1
ATOM 834 C CA . ILE A 1 104 ? -5.558 -7.056 13.660 1.00 88.25 104 ILE A CA 1
ATOM 835 C C . ILE A 1 104 ? -6.023 -7.220 12.206 1.00 88.25 104 ILE A C 1
ATOM 837 O O . ILE A 1 104 ? -5.371 -6.727 11.285 1.00 88.25 104 ILE A O 1
ATOM 841 N N . LEU A 1 105 ? -7.176 -7.861 11.994 1.00 88.81 105 LEU A N 1
ATOM 842 C CA . LEU A 1 105 ? -7.745 -8.059 10.660 1.00 88.81 105 LEU A CA 1
ATOM 843 C C . LEU A 1 105 ? -8.073 -6.714 9.991 1.00 88.81 105 LEU A C 1
ATOM 845 O O . LEU A 1 105 ? -7.790 -6.521 8.810 1.00 88.81 105 LEU A O 1
ATOM 849 N N . SER A 1 106 ? -8.580 -5.746 10.758 1.00 88.75 106 SER A N 1
ATOM 850 C CA . SER A 1 106 ? -8.836 -4.385 10.271 1.00 88.75 106 SER A CA 1
ATOM 851 C C . SER A 1 106 ? -7.552 -3.681 9.824 1.00 88.75 106 SER A C 1
ATOM 853 O O . SER A 1 106 ? -7.537 -3.060 8.762 1.00 88.75 106 SER A O 1
ATOM 855 N N . TYR A 1 107 ? -6.453 -3.819 10.573 1.00 88.81 107 TYR A N 1
ATOM 856 C CA . TYR A 1 107 ? -5.158 -3.256 10.179 1.00 88.81 107 TYR A CA 1
ATOM 857 C C . TYR A 1 107 ? -4.590 -3.917 8.923 1.00 88.81 107 TYR A C 1
ATOM 859 O O . TYR A 1 107 ? -4.114 -3.203 8.040 1.00 88.81 107 TYR A O 1
ATOM 867 N N . LEU A 1 108 ? -4.692 -5.242 8.798 1.00 89.00 108 LEU A N 1
ATOM 868 C CA . LEU A 1 108 ? -4.277 -5.973 7.596 1.00 89.00 108 LEU A CA 1
ATOM 869 C C . LEU A 1 108 ? -5.082 -5.550 6.361 1.00 89.00 108 LEU A C 1
ATOM 871 O O . LEU A 1 108 ? -4.511 -5.238 5.321 1.00 89.00 108 LEU A O 1
ATOM 875 N N . LEU A 1 109 ? -6.408 -5.463 6.470 1.00 89.50 109 LEU A N 1
ATOM 876 C CA . LEU A 1 109 ? -7.241 -4.964 5.372 1.00 89.50 109 LEU A CA 1
ATOM 877 C C . LEU A 1 109 ? -6.918 -3.503 5.042 1.00 89.50 109 LEU A C 1
ATOM 879 O O . LEU A 1 109 ? -6.933 -3.110 3.873 1.00 89.50 109 LEU A O 1
ATOM 883 N N . SER A 1 110 ? -6.583 -2.704 6.061 1.00 88.44 110 SER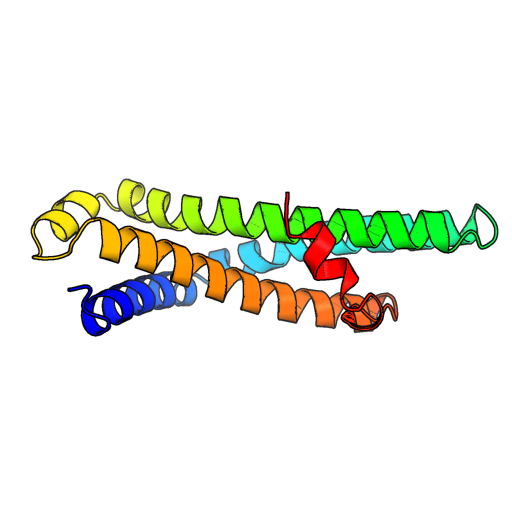 A N 1
ATOM 884 C CA . SER A 1 110 ? -6.190 -1.314 5.865 1.00 88.44 110 SER A CA 1
ATOM 885 C C . SER A 1 110 ? -4.877 -1.172 5.082 1.00 88.44 110 SER A C 1
ATOM 887 O O . SER A 1 110 ? -4.743 -0.305 4.222 1.00 88.44 110 SER A O 1
ATOM 889 N N . SER A 1 111 ? -3.886 -2.023 5.348 1.00 87.38 111 SER A N 1
ATOM 890 C CA . SER A 1 111 ? -2.617 -1.992 4.620 1.00 87.38 111 SER A CA 1
ATOM 891 C C . SER A 1 111 ? -2.782 -2.518 3.199 1.00 87.38 111 SER A C 1
ATOM 893 O O . SER A 1 111 ? -2.223 -1.932 2.276 1.00 87.38 111 SER A O 1
ATOM 895 N N . LEU A 1 112 ? -3.613 -3.546 3.009 1.00 87.62 112 LEU A N 1
ATOM 896 C CA . LEU A 1 112 ? -3.906 -4.117 1.698 1.00 87.62 112 LEU A CA 1
ATOM 897 C C . LEU A 1 112 ? -4.547 -3.101 0.748 1.00 87.62 112 LEU A C 1
ATOM 899 O O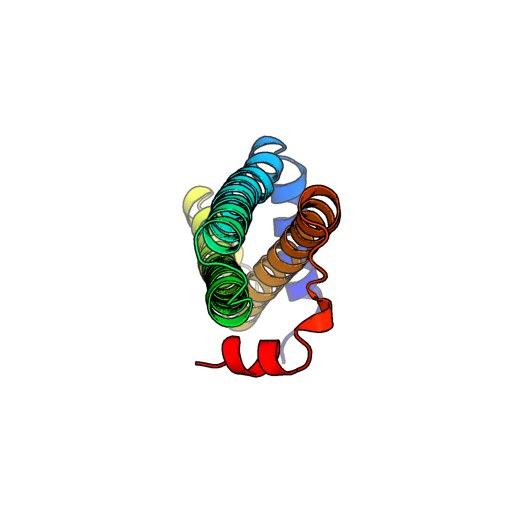 . LEU A 1 112 ? -4.108 -3.001 -0.397 1.00 87.62 112 LEU A O 1
ATOM 903 N N . TYR A 1 113 ? -5.522 -2.298 1.199 1.00 87.38 113 TYR A N 1
ATOM 904 C CA . TYR A 1 113 ? -6.098 -1.272 0.314 1.00 87.38 113 TYR A CA 1
ATOM 905 C C . TYR A 1 113 ? -5.056 -0.213 -0.073 1.00 87.38 113 TYR A C 1
ATOM 907 O O . TYR A 1 113 ? -5.018 0.221 -1.225 1.00 87.38 113 TYR A O 1
ATOM 915 N N . LYS A 1 114 ? -4.192 0.197 0.871 1.00 84.75 114 LYS A N 1
ATOM 916 C CA . LYS A 1 114 ? -3.129 1.187 0.619 1.00 84.75 114 LYS A CA 1
ATOM 917 C C . LYS A 1 114 ? -2.114 0.649 -0.378 1.00 84.75 114 LYS A C 1
ATOM 919 O O . LYS A 1 114 ? -1.722 1.368 -1.297 1.00 84.75 114 LYS A O 1
ATOM 924 N N . LEU A 1 115 ? -1.727 -0.614 -0.213 1.00 86.94 115 LEU A N 1
ATOM 925 C CA . LEU A 1 115 ? -0.836 -1.325 -1.118 1.00 86.94 115 LEU A CA 1
ATOM 926 C C . LEU A 1 115 ? -1.430 -1.376 -2.526 1.00 86.94 115 LEU A C 1
ATOM 928 O O . LEU A 1 115 ? -0.772 -0.934 -3.459 1.00 86.94 115 LEU A O 1
ATOM 932 N N . ALA A 1 116 ? -2.673 -1.844 -2.673 1.00 86.69 116 ALA A N 1
ATOM 933 C CA . ALA A 1 116 ? -3.331 -1.968 -3.972 1.00 86.69 116 ALA A CA 1
ATOM 934 C C . ALA A 1 116 ? -3.434 -0.615 -4.695 1.00 86.69 116 ALA A C 1
ATOM 936 O O . ALA A 1 116 ? -3.111 -0.514 -5.880 1.00 86.69 116 ALA A O 1
ATOM 937 N N . PHE A 1 117 ? -3.818 0.444 -3.975 1.00 86.94 117 PHE A N 1
ATOM 938 C CA . PHE A 1 117 ? -3.919 1.792 -4.534 1.00 86.94 117 PHE A CA 1
ATOM 939 C C . PHE A 1 117 ? -2.556 2.332 -4.990 1.00 86.94 117 PHE A C 1
ATOM 941 O O . PHE A 1 117 ? -2.409 2.791 -6.120 1.00 86.94 117 PHE A O 1
ATOM 948 N N . THR A 1 118 ? -1.542 2.227 -4.129 1.00 85.00 118 THR A N 1
ATOM 949 C CA . THR A 1 118 ? -0.180 2.703 -4.411 1.00 85.00 118 THR A CA 1
ATOM 950 C C . THR A 1 118 ? 0.451 1.924 -5.560 1.00 85.00 118 THR A C 1
ATOM 952 O O . THR A 1 118 ? 1.021 2.513 -6.474 1.00 85.00 118 THR A O 1
ATOM 955 N N . PHE A 1 119 ? 0.301 0.599 -5.550 1.00 83.69 119 PHE A N 1
ATOM 956 C CA . PHE A 1 119 ? 0.811 -0.284 -6.591 1.00 83.69 119 PHE A CA 1
ATOM 957 C C . PHE A 1 119 ? 0.205 0.062 -7.951 1.00 83.69 119 PHE A C 1
ATOM 959 O O . PHE A 1 119 ? 0.950 0.287 -8.896 1.00 83.69 119 PHE A O 1
ATOM 966 N N . THR A 1 120 ? -1.121 0.228 -8.026 1.00 85.00 120 THR A N 1
ATOM 967 C CA . THR A 1 120 ? -1.816 0.595 -9.272 1.00 85.00 120 THR A CA 1
ATOM 968 C C . THR A 1 120 ? -1.258 1.889 -9.874 1.00 85.00 120 THR A C 1
ATOM 970 O O . THR A 1 120 ? -0.956 1.936 -11.064 1.00 85.00 120 THR A O 1
ATOM 973 N N . ILE A 1 121 ? -1.066 2.930 -9.056 1.00 85.19 121 ILE A N 1
ATOM 974 C CA . ILE A 1 121 ? -0.530 4.221 -9.519 1.00 85.19 121 ILE A CA 1
ATOM 975 C C . ILE A 1 121 ? 0.894 4.069 -10.058 1.00 85.19 121 ILE A C 1
ATOM 977 O O . ILE A 1 121 ? 1.233 4.625 -11.102 1.00 85.19 121 ILE A O 1
ATOM 981 N N . ILE A 1 122 ? 1.730 3.300 -9.366 1.00 80.50 122 ILE A N 1
ATOM 982 C CA . ILE A 1 122 ? 3.136 3.126 -9.736 1.00 80.50 122 ILE A CA 1
ATOM 983 C C . ILE A 1 122 ? 3.270 2.291 -10.998 1.00 80.50 122 ILE A C 1
ATOM 985 O O . ILE A 1 122 ? 4.063 2.642 -11.868 1.00 80.50 122 ILE A O 1
ATOM 989 N N . THR A 1 123 ? 2.473 1.233 -11.139 1.00 78.81 123 THR A N 1
ATOM 990 C CA . THR A 1 123 ? 2.424 0.435 -12.365 1.00 78.81 123 THR A CA 1
ATOM 991 C C . THR A 1 123 ? 2.079 1.316 -13.564 1.00 78.81 123 THR A C 1
ATOM 993 O O . THR A 1 123 ? 2.758 1.233 -14.586 1.00 78.81 123 THR A O 1
ATOM 996 N N . ILE A 1 124 ? 1.097 2.216 -13.427 1.00 83.69 124 ILE A N 1
ATOM 997 C CA . ILE A 1 124 ? 0.743 3.178 -14.481 1.00 83.69 124 ILE A CA 1
ATOM 998 C C . ILE A 1 124 ? 1.915 4.124 -14.778 1.00 83.69 124 ILE A C 1
ATOM 1000 O O . ILE A 1 124 ? 2.264 4.310 -15.943 1.00 83.69 124 ILE A O 1
ATOM 1004 N N . MET A 1 125 ? 2.562 4.693 -13.753 1.00 81.25 125 MET A N 1
ATOM 1005 C CA . MET A 1 125 ? 3.715 5.581 -13.957 1.00 81.25 125 MET A CA 1
ATOM 1006 C C . MET A 1 125 ? 4.860 4.885 -14.698 1.00 81.25 125 MET A C 1
ATOM 1008 O O . MET A 1 125 ? 5.412 5.448 -15.640 1.00 81.25 125 MET A O 1
ATOM 1012 N N . VAL A 1 126 ? 5.214 3.663 -14.303 1.00 74.94 126 VAL A N 1
ATOM 1013 C CA . VAL A 1 126 ? 6.318 2.914 -14.922 1.00 74.94 126 VAL A CA 1
ATOM 1014 C C . VAL A 1 126 ? 5.999 2.534 -16.357 1.00 74.94 126 VAL A C 1
ATOM 1016 O O . VAL A 1 126 ? 6.868 2.648 -17.221 1.00 74.94 126 VAL A O 1
ATOM 1019 N N . MET A 1 127 ? 4.758 2.126 -16.624 1.00 77.12 127 MET A N 1
ATOM 1020 C CA . MET A 1 127 ? 4.319 1.797 -17.975 1.00 77.12 127 MET A CA 1
ATOM 1021 C C . MET A 1 127 ? 4.451 3.008 -18.909 1.00 77.12 127 MET A C 1
ATOM 1023 O O . MET A 1 127 ? 4.944 2.861 -20.024 1.00 77.12 127 MET A O 1
ATOM 1027 N N . LEU A 1 128 ? 4.084 4.206 -18.440 1.00 79.31 128 LEU A N 1
ATOM 1028 C CA . LEU A 1 128 ? 4.195 5.445 -19.217 1.00 79.31 128 LEU A CA 1
ATOM 1029 C C . LEU A 1 128 ? 5.644 5.918 -19.407 1.00 79.31 128 LEU A C 1
ATOM 1031 O O . LEU A 1 128 ? 5.986 6.413 -20.476 1.00 79.31 128 LEU A O 1
ATOM 1035 N N . LEU A 1 129 ? 6.490 5.793 -18.381 1.00 75.44 129 LEU A N 1
ATOM 1036 C CA . LEU A 1 129 ? 7.849 6.350 -18.385 1.00 75.44 129 LEU A CA 1
ATOM 1037 C C . LEU A 1 129 ? 8.893 5.427 -19.020 1.00 75.44 129 LEU A C 1
ATOM 1039 O O . LEU A 1 129 ? 9.819 5.907 -19.668 1.00 75.44 129 LEU A O 1
ATOM 1043 N N . PHE A 1 130 ? 8.766 4.115 -18.819 1.00 68.75 130 PHE A N 1
ATOM 1044 C CA . PHE A 1 130 ? 9.783 3.131 -19.202 1.00 68.75 130 PHE A CA 1
ATOM 1045 C C . PHE A 1 130 ? 9.278 2.095 -20.214 1.00 68.75 130 PHE A C 1
ATOM 1047 O O . PHE A 1 130 ? 10.062 1.259 -20.656 1.00 68.75 130 PHE A O 1
ATOM 1054 N N . GLY A 1 131 ? 7.986 2.110 -20.571 1.00 65.94 131 GLY A N 1
ATOM 1055 C CA . GLY A 1 131 ? 7.390 1.129 -21.489 1.00 65.94 131 GLY A CA 1
ATOM 1056 C C . GLY A 1 131 ? 7.417 -0.312 -20.964 1.00 65.94 131 GLY A C 1
ATOM 1057 O O . GLY A 1 131 ? 7.180 -1.252 -21.719 1.00 65.94 131 GLY A O 1
ATOM 1058 N N . PHE A 1 132 ? 7.731 -0.503 -19.679 1.00 63.91 132 PHE A N 1
ATOM 1059 C CA . PHE A 1 132 ? 7.901 -1.816 -19.073 1.00 63.91 132 PHE A CA 1
ATOM 1060 C C . PHE A 1 132 ? 6.545 -2.358 -18.619 1.00 63.91 132 PHE A C 1
ATOM 1062 O O . PHE A 1 132 ? 5.854 -1.738 -17.806 1.00 63.91 132 PHE A O 1
ATOM 1069 N N . ASN A 1 133 ? 6.151 -3.515 -19.150 1.00 62.94 133 ASN A N 1
ATOM 1070 C CA . ASN A 1 133 ? 4.878 -4.134 -18.814 1.00 62.94 133 ASN A CA 1
ATOM 1071 C C . ASN A 1 133 ? 5.063 -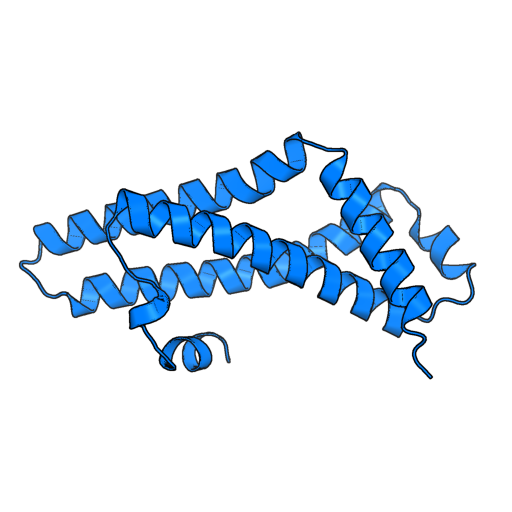5.103 -17.641 1.00 62.94 133 ASN A C 1
ATOM 1073 O O . ASN A 1 133 ? 5.522 -6.223 -17.817 1.00 62.94 133 ASN A O 1
ATOM 1077 N N . PHE A 1 134 ? 4.688 -4.683 -16.434 1.00 58.94 134 PHE A N 1
ATOM 1078 C CA . PHE A 1 134 ? 4.778 -5.529 -15.237 1.00 58.94 134 PHE A CA 1
ATOM 1079 C C . PHE A 1 134 ? 4.053 -6.869 -15.370 1.00 58.94 134 PHE A C 1
ATOM 1081 O O . PHE A 1 134 ? 4.491 -7.868 -14.808 1.00 58.94 134 PHE A O 1
ATOM 1088 N N . PHE A 1 135 ? 2.961 -6.903 -16.134 1.00 57.62 135 PHE A N 1
ATOM 1089 C CA . PHE A 1 135 ? 2.151 -8.104 -16.304 1.00 57.62 135 PHE A CA 1
ATOM 1090 C C . PHE A 1 135 ? 2.822 -9.168 -17.180 1.00 57.62 135 PHE A C 1
ATOM 1092 O O . PHE A 1 135 ? 2.384 -10.315 -17.162 1.00 57.62 135 PHE A O 1
ATOM 1099 N N . SER A 1 136 ? 3.902 -8.836 -17.901 1.00 58.34 136 SER A N 1
ATOM 1100 C CA . SER A 1 136 ? 4.666 -9.836 -18.655 1.00 58.34 136 SER A CA 1
ATOM 1101 C C . SER A 1 136 ? 5.580 -10.692 -17.774 1.00 58.34 136 SER A C 1
ATOM 1103 O O . SER A 1 136 ? 6.076 -11.702 -18.255 1.00 58.34 136 SER A O 1
ATOM 1105 N N . ILE A 1 137 ? 5.795 -10.318 -16.504 1.00 60.75 137 ILE A N 1
ATOM 1106 C CA . ILE A 1 137 ? 6.556 -11.123 -15.529 1.00 60.75 137 ILE A CA 1
ATOM 1107 C C . ILE A 1 137 ? 5.779 -12.398 -15.126 1.00 60.75 137 ILE A C 1
ATOM 1109 O O . ILE A 1 137 ? 6.372 -13.364 -14.660 1.00 60.75 137 ILE A O 1
ATOM 1113 N N . GLY A 1 138 ? 4.464 -12.460 -15.370 1.00 61.66 138 GLY A N 1
ATOM 1114 C CA . GLY A 1 138 ? 3.686 -13.690 -15.208 1.00 61.66 138 GLY A CA 1
ATOM 1115 C C . GLY A 1 138 ? 3.609 -14.220 -13.767 1.00 61.66 138 GLY A C 1
ATOM 1116 O O . GLY A 1 138 ? 3.660 -13.465 -12.795 1.00 61.66 138 GLY A O 1
ATOM 1117 N N . TRP A 1 139 ? 3.430 -15.540 -13.640 1.00 58.19 139 TRP A N 1
ATOM 1118 C CA . TRP A 1 139 ? 3.219 -16.265 -12.375 1.00 58.19 139 TRP A CA 1
ATOM 1119 C C . TRP A 1 139 ? 4.459 -16.288 -11.460 1.00 58.19 139 TRP A C 1
ATOM 1121 O O . TRP A 1 139 ? 4.331 -16.522 -10.258 1.00 58.19 139 TRP A O 1
ATOM 1131 N N . ASP A 1 140 ? 5.643 -15.965 -11.990 1.00 58.44 140 ASP A N 1
ATOM 1132 C CA . ASP A 1 140 ? 6.905 -15.904 -11.235 1.00 58.44 140 ASP A CA 1
ATOM 1133 C C . ASP A 1 140 ? 6.883 -14.817 -10.148 1.00 58.44 140 ASP A C 1
ATOM 1135 O O . ASP A 1 140 ? 7.586 -14.902 -9.140 1.00 58.44 140 ASP A O 1
ATOM 1139 N N . PHE A 1 141 ? 5.993 -13.831 -10.288 1.00 56.72 141 PHE A N 1
ATOM 1140 C CA . PHE A 1 141 ? 5.761 -12.797 -9.282 1.00 56.72 141 PHE A CA 1
ATOM 1141 C C . PHE A 1 141 ? 5.234 -13.364 -7.951 1.00 56.72 141 PHE A C 1
ATOM 1143 O O . PHE A 1 141 ? 5.521 -12.819 -6.889 1.00 56.72 141 PHE A O 1
ATOM 1150 N N . ILE A 1 142 ? 4.478 -14.470 -7.987 1.00 60.16 142 ILE A N 1
ATOM 1151 C CA . ILE A 1 142 ? 3.962 -15.135 -6.777 1.00 60.16 142 ILE A CA 1
ATOM 1152 C C . ILE A 1 142 ? 5.095 -15.848 -6.030 1.00 60.16 142 ILE A C 1
ATOM 1154 O O . ILE A 1 142 ? 5.116 -15.836 -4.801 1.00 60.16 142 ILE A O 1
ATOM 1158 N N . LEU A 1 143 ? 6.052 -16.423 -6.763 1.00 57.47 143 LEU A N 1
ATOM 1159 C CA . LEU A 1 143 ? 7.233 -17.084 -6.201 1.00 57.47 143 LEU A CA 1
ATOM 1160 C C . LEU A 1 143 ? 8.164 -16.097 -5.489 1.00 57.47 143 LEU A C 1
ATOM 1162 O O . LEU A 1 143 ? 8.719 -16.443 -4.458 1.00 57.47 143 LEU A O 1
ATOM 1166 N N . TYR A 1 144 ? 8.273 -14.860 -5.979 1.00 54.84 144 TYR A N 1
ATOM 1167 C CA . TYR A 1 144 ? 9.016 -13.794 -5.296 1.00 54.84 144 TYR A CA 1
ATOM 1168 C C . TYR A 1 144 ? 8.274 -13.167 -4.100 1.00 54.84 144 TYR A C 1
ATOM 1170 O O . TYR A 1 144 ? 8.892 -12.477 -3.289 1.00 54.84 144 TYR A O 1
ATOM 1178 N N . LEU A 1 145 ? 6.952 -13.354 -4.000 1.00 51.38 145 LEU A N 1
ATOM 1179 C CA . LEU A 1 145 ? 6.127 -12.841 -2.898 1.00 51.38 145 LEU A CA 1
ATOM 1180 C C . LEU A 1 145 ? 6.136 -13.779 -1.678 1.00 51.38 145 LEU A C 1
ATOM 1182 O O . LEU A 1 145 ? 5.860 -13.340 -0.559 1.00 51.38 145 LEU A O 1
ATOM 1186 N N . LEU A 1 146 ? 6.406 -15.067 -1.895 1.00 43.19 146 LEU A N 1
ATOM 1187 C CA . LEU A 1 146 ? 6.550 -16.061 -0.838 1.00 43.19 146 LEU A CA 1
ATOM 1188 C C . LEU A 1 146 ? 8.022 -16.116 -0.379 1.00 43.19 146 LEU A C 1
ATOM 1190 O O . LEU A 1 146 ? 8.908 -16.005 -1.221 1.00 43.19 146 LEU A O 1
ATOM 1194 N N . PRO A 1 147 ? 8.282 -16.216 0.938 1.00 45.22 147 PRO A N 1
ATOM 1195 C CA . PRO A 1 147 ? 9.635 -16.243 1.495 1.00 45.22 147 PRO A CA 1
ATOM 1196 C C . PRO A 1 147 ? 10.445 -17.475 1.078 1.00 45.22 147 PRO A C 1
ATOM 1198 O O . PRO A 1 147 ? 9.830 -18.546 0.858 1.00 45.22 147 PRO A O 1
#

pLDDT: mean 79.11, std 10.56, range [43.19, 89.5]

Secondary structure (DSSP, 8-state):
---HHHHHHHHHHHHHHHHH-HHHHHHHHHHHHHHHHHHHHHHHHHHHHTTT-HHHHHHHHHHHHHHHHHHHHHHHHHHHHHHHHHTT-HHHHHHTT--HHHHHHHHHHHHHHHHHHHHHHHHHHHHHHH---GGGGTTHHHHHH--

Solvent-accessible surface area (backbone atoms only — not comparable to full-atom values): 8183 Å² total; per-residue (Å²): 133,88,61,67,68,61,28,50,54,52,34,51,52,55,52,50,59,49,66,74,31,64,70,55,53,49,54,60,43,48,54,60,47,51,53,49,50,52,48,50,52,51,32,58,49,50,40,65,74,64,73,62,57,57,65,65,33,50,51,51,49,54,51,56,50,47,50,49,54,51,50,45,50,59,48,38,32,48,50,56,54,47,51,33,61,74,68,61,41,56,66,62,53,65,73,41,99,62,50,73,69,48,52,53,50,22,33,51,55,46,14,50,55,52,43,54,53,43,48,55,56,48,53,54,52,43,34,74,74,69,68,51,63,75,78,76,62,54,74,59,56,59,62,67,72,48,134

Radius of gyration: 18.68 Å; Cα contacts (8 Å, |Δi|>4): 88; chains: 1; bounding box: 46×32×50 Å

Foldseek 3Di:
DQDVVVLVVLLVVLVVVCVVDVVNVCVLQVVVLVLLVVLLVVLVVCCVPVPHPVVVSVVSNLLSVLVVLVVLQVVQLVVSVVVCVVVVCVVVVVVDPHDPVSVSVSSNVNSVVSSVVNVVVNQVVCCVPRVDHPCVVDPVSVVSNPD